Protein AF-A0A2V8YFY2-F1 (afdb_monomer)

Mean predicted aligned error: 6.44 Å

Nearest PDB structures (foldseek):
  7ryn-assembly1_A  TM=4.253E-01  e=2.560E+00  Homo sapiens
  1zhn-assembly1_A  TM=2.843E-01  e=5.830E+00  Mus musculus

pLDDT: mean 89.16, std 8.79, range [54.69, 98.25]

Secondary structure (DSSP, 8-state):
-GGGEEETTB---SSS------GGGEEESSEEPPPTT--BTTTB--EEPP-----EEEEES-TT--SSSEEEEEEEEESTT----EESTT-TTT--EEPPPSEEEEEEEEE-

Radius of gyration: 21.82 Å; Cα contacts (8 Å, |Δi|>4): 200; chains: 1; bounding box: 53×29×59 Å

Structure (mmCIF, N/CA/C/O backbone):
data_AF-A0A2V8YFY2-F1
#
_entry.id   AF-A0A2V8YFY2-F1
#
loop_
_atom_site.group_PDB
_atom_site.id
_atom_site.type_symbol
_atom_site.label_atom_id
_atom_site.label_alt_id
_atom_site.label_comp_id
_atom_site.label_asym_id
_atom_site.label_entity_id
_atom_site.label_seq_id
_atom_site.pdbx_PDB_ins_code
_atom_site.Cartn_x
_atom_site.Cartn_y
_atom_site.Cartn_z
_atom_site.occupancy
_atom_site.B_iso_or_equiv
_atom_site.auth_seq_id
_atom_site.auth_comp_id
_atom_site.auth_asym_id
_atom_site.auth_atom_id
_atom_site.pdbx_PDB_model_num
ATOM 1 N N . MET A 1 1 ? 13.924 -2.984 -1.019 1.00 61.53 1 MET A N 1
ATOM 2 C CA . MET A 1 1 ? 14.079 -2.713 -2.464 1.00 61.53 1 MET A CA 1
ATOM 3 C C . MET A 1 1 ? 13.064 -1.686 -2.933 1.00 61.53 1 MET A C 1
ATOM 5 O O . MET A 1 1 ? 11.865 -1.971 -2.977 1.00 61.53 1 MET A O 1
ATOM 9 N N . GLN A 1 2 ? 13.551 -0.470 -3.172 1.00 69.12 2 GLN A N 1
ATOM 10 C CA . GLN A 1 2 ? 12.753 0.738 -3.377 1.00 69.12 2 GLN A CA 1
ATOM 11 C C . GLN A 1 2 ? 11.967 0.638 -4.695 1.00 69.12 2 GLN A C 1
ATOM 13 O O . GLN A 1 2 ? 12.500 0.195 -5.706 1.00 69.12 2 GLN A O 1
ATOM 18 N N . ALA A 1 3 ? 10.661 0.916 -4.645 1.00 78.94 3 ALA A N 1
ATOM 19 C CA . ALA A 1 3 ? 9.717 0.843 -5.769 1.00 78.94 3 ALA A CA 1
ATOM 20 C C . ALA A 1 3 ? 9.588 -0.492 -6.541 1.00 78.94 3 ALA A C 1
ATOM 22 O O . ALA A 1 3 ? 8.760 -0.587 -7.438 1.00 78.94 3 ALA A O 1
ATOM 23 N N . GLY A 1 4 ? 10.309 -1.554 -6.166 1.00 87.44 4 GLY A N 1
ATOM 24 C CA . GLY A 1 4 ? 10.183 -2.867 -6.813 1.00 87.44 4 GLY A CA 1
ATOM 25 C C . GLY A 1 4 ? 10.655 -2.875 -8.269 1.00 87.44 4 GLY A C 1
ATOM 26 O O . GLY A 1 4 ? 10.021 -3.528 -9.097 1.00 87.44 4 GLY A O 1
ATOM 27 N N . LEU A 1 5 ? 11.710 -2.104 -8.553 1.00 90.31 5 LEU A N 1
ATOM 28 C CA . LEU A 1 5 ? 12.382 -2.032 -9.849 1.00 90.31 5 LEU A CA 1
ATOM 29 C C . LEU A 1 5 ? 13.027 -3.372 -10.216 1.00 90.31 5 LEU A C 1
ATOM 31 O O . LEU A 1 5 ? 13.512 -4.086 -9.335 1.00 90.31 5 LEU A O 1
ATOM 35 N N . PHE A 1 6 ? 13.049 -3.682 -11.507 1.00 92.31 6 PHE A N 1
ATOM 36 C CA . PHE A 1 6 ? 13.692 -4.873 -12.051 1.00 92.31 6 PHE A CA 1
ATOM 37 C C . PHE A 1 6 ? 14.220 -4.628 -13.469 1.00 92.31 6 PHE A C 1
ATOM 39 O O . PHE A 1 6 ? 13.791 -3.701 -14.158 1.00 92.31 6 PHE A O 1
ATOM 46 N N . CYS A 1 7 ? 15.141 -5.491 -13.897 1.00 92.75 7 CYS A N 1
ATOM 47 C CA . CYS A 1 7 ? 15.605 -5.602 -15.273 1.00 92.75 7 CYS A CA 1
ATOM 48 C C . CYS A 1 7 ? 15.371 -7.032 -15.776 1.00 92.75 7 CYS A C 1
ATOM 50 O O . CYS A 1 7 ? 16.070 -7.961 -15.367 1.00 92.75 7 CYS A O 1
ATOM 52 N N . GLY A 1 8 ? 14.358 -7.238 -16.617 1.00 91.31 8 GLY A N 1
ATOM 53 C CA . GLY A 1 8 ? 13.928 -8.570 -17.043 1.00 91.31 8 GLY A CA 1
ATOM 54 C C . GLY A 1 8 ? 13.472 -9.402 -15.843 1.00 91.31 8 GLY A C 1
ATOM 55 O O . GLY A 1 8 ? 12.452 -9.103 -15.231 1.00 91.31 8 GLY A O 1
ATOM 56 N N . SER A 1 9 ? 14.238 -10.429 -15.479 1.00 89.50 9 SER A N 1
ATOM 57 C CA . SER A 1 9 ? 14.005 -11.251 -14.282 1.00 89.50 9 SER A CA 1
ATOM 58 C C . SER A 1 9 ? 14.901 -10.883 -13.092 1.00 89.50 9 SER A C 1
ATOM 60 O O . SER A 1 9 ? 14.831 -11.533 -12.049 1.00 89.50 9 SER A O 1
ATOM 62 N N . VAL A 1 10 ? 15.766 -9.873 -13.234 1.00 91.00 10 VAL A N 1
ATOM 63 C CA . VAL A 1 10 ? 16.764 -9.499 -12.226 1.00 91.00 10 VAL A CA 1
ATOM 64 C C . VAL A 1 10 ? 16.245 -8.373 -11.344 1.00 91.00 10 VAL A C 1
ATOM 66 O O . VAL A 1 10 ? 15.881 -7.293 -11.809 1.00 91.00 10 VAL A O 1
ATOM 69 N N . PHE A 1 11 ? 16.275 -8.623 -10.044 1.00 91.31 11 PHE A N 1
ATOM 70 C CA . PHE A 1 11 ? 15.923 -7.684 -8.991 1.00 91.31 11 PHE A CA 1
ATOM 71 C C . PHE A 1 11 ? 17.210 -7.214 -8.295 1.00 91.31 11 PHE A C 1
ATOM 73 O O . PHE A 1 11 ? 18.041 -8.067 -7.974 1.00 91.31 11 PHE A O 1
ATOM 80 N N . PRO A 1 12 ? 17.407 -5.902 -8.053 1.00 90.56 12 PRO A N 1
ATOM 81 C CA . PRO A 1 12 ? 18.583 -5.446 -7.323 1.00 90.56 12 PRO A CA 1
ATOM 82 C C . PRO A 1 12 ? 18.644 -6.034 -5.903 1.00 90.56 12 PRO A C 1
ATOM 84 O O . PRO A 1 12 ? 17.667 -6.537 -5.350 1.00 90.56 12 PRO A O 1
ATOM 87 N N . THR A 1 13 ? 19.794 -5.948 -5.255 1.00 89.31 13 THR A N 1
ATOM 88 C CA . THR A 1 13 ? 19.901 -6.154 -3.806 1.00 89.31 13 THR A CA 1
ATOM 89 C C . THR A 1 13 ? 20.678 -5.001 -3.187 1.00 89.31 13 THR A C 1
ATOM 91 O O . THR A 1 13 ? 21.137 -4.106 -3.894 1.00 89.31 13 THR A O 1
ATOM 94 N N . LEU A 1 14 ? 20.817 -4.989 -1.858 1.00 87.62 14 LEU A N 1
ATOM 95 C CA . LEU A 1 14 ? 21.613 -3.963 -1.177 1.00 87.62 14 LEU A CA 1
ATOM 96 C C . LEU A 1 14 ? 23.087 -3.980 -1.611 1.00 87.62 14 LEU A C 1
ATOM 98 O O . LEU A 1 14 ? 23.743 -2.948 -1.547 1.00 87.62 14 LEU A O 1
ATOM 102 N N . THR A 1 15 ? 23.595 -5.130 -2.058 1.00 91.44 15 THR A N 1
ATOM 103 C CA . THR A 1 15 ? 24.991 -5.310 -2.480 1.00 91.44 15 THR A CA 1
ATOM 104 C C . THR A 1 15 ? 25.152 -5.431 -3.994 1.00 91.44 15 THR A C 1
ATOM 106 O O . THR A 1 15 ? 26.255 -5.254 -4.502 1.00 91.44 15 THR A O 1
ATOM 109 N N . THR A 1 16 ? 24.071 -5.702 -4.730 1.00 89.19 16 THR A N 1
ATOM 110 C CA . THR A 1 16 ? 24.078 -5.835 -6.194 1.00 89.19 16 THR A CA 1
ATOM 111 C C . THR A 1 16 ? 23.069 -4.874 -6.834 1.00 89.19 16 THR A C 1
ATOM 113 O O . THR A 1 16 ? 21.907 -5.233 -7.047 1.00 89.19 16 THR A O 1
ATOM 116 N N . PRO A 1 17 ? 23.468 -3.624 -7.128 1.00 87.94 17 PRO A N 1
ATOM 117 C CA . PRO A 1 17 ? 22.585 -2.665 -7.782 1.00 87.94 17 PRO A CA 1
ATOM 118 C C . PRO A 1 17 ? 22.352 -3.026 -9.257 1.00 87.94 17 PRO A C 1
ATOM 120 O O . PRO A 1 17 ? 23.161 -3.706 -9.889 1.00 87.94 17 PRO A O 1
ATOM 123 N N . LEU A 1 18 ? 21.260 -2.519 -9.832 1.00 87.19 18 LEU A N 1
ATOM 124 C CA . LEU A 1 18 ? 21.074 -2.517 -11.284 1.00 87.19 18 LEU A CA 1
ATOM 125 C C . LEU A 1 18 ? 21.920 -1.386 -11.878 1.00 87.19 18 LEU A C 1
ATOM 127 O O . LEU A 1 18 ? 21.565 -0.220 -11.728 1.00 87.19 18 LEU A O 1
ATOM 131 N N . ILE A 1 19 ? 23.041 -1.728 -12.518 1.00 87.50 19 ILE A N 1
ATOM 132 C CA . ILE A 1 19 ? 23.949 -0.742 -13.137 1.00 87.50 19 ILE A CA 1
ATOM 133 C C . ILE A 1 19 ? 23.699 -0.622 -14.643 1.00 87.50 19 ILE A C 1
ATOM 135 O O . ILE A 1 19 ? 23.776 0.465 -15.206 1.00 87.50 19 ILE A O 1
ATOM 139 N N . THR A 1 20 ? 23.352 -1.729 -15.298 1.00 87.94 20 THR A N 1
ATOM 140 C CA . THR A 1 20 ? 23.036 -1.770 -16.727 1.00 87.94 20 THR A CA 1
ATOM 141 C C . THR A 1 20 ? 21.719 -2.504 -16.939 1.00 87.94 20 THR A C 1
ATOM 143 O O . THR A 1 20 ? 21.461 -3.545 -16.335 1.00 87.94 20 THR A O 1
ATOM 146 N N . CYS A 1 21 ? 20.852 -1.940 -17.777 1.00 88.75 21 CYS A N 1
ATOM 147 C CA . CYS A 1 21 ? 19.609 -2.579 -18.183 1.00 88.75 21 CYS A CA 1
ATOM 148 C C . CYS A 1 21 ? 19.212 -2.106 -19.578 1.00 88.75 21 CYS A C 1
ATOM 150 O O . CYS A 1 21 ? 19.258 -0.908 -19.862 1.00 88.75 21 CYS A O 1
ATOM 152 N N . ALA A 1 22 ? 18.804 -3.033 -20.445 1.00 90.62 22 ALA A N 1
ATOM 153 C CA . ALA A 1 22 ? 18.192 -2.658 -21.710 1.00 90.62 22 ALA A CA 1
ATOM 154 C C . ALA A 1 22 ? 16.857 -1.936 -21.430 1.00 90.62 22 ALA A C 1
ATOM 156 O O . ALA A 1 22 ? 16.071 -2.435 -20.621 1.00 90.62 22 ALA A O 1
ATOM 157 N N . PRO A 1 23 ? 16.543 -0.811 -22.101 1.00 86.00 23 PRO A N 1
ATOM 158 C CA . PRO A 1 23 ? 15.321 -0.052 -21.821 1.00 86.00 23 PRO A CA 1
ATOM 159 C C . PRO A 1 23 ? 14.033 -0.879 -21.930 1.00 86.00 23 PRO A C 1
ATOM 161 O O . PRO A 1 23 ? 13.099 -0.668 -21.168 1.00 86.00 23 PRO A O 1
ATOM 164 N N . SER A 1 24 ? 13.994 -1.860 -22.836 1.00 87.50 24 SER A N 1
ATOM 165 C CA . SER A 1 24 ? 12.854 -2.769 -23.021 1.00 87.50 24 SER A CA 1
ATOM 166 C C . SER A 1 24 ? 12.652 -3.767 -21.876 1.00 87.50 24 SER A C 1
ATOM 168 O O . SER A 1 24 ? 11.592 -4.380 -21.781 1.00 87.50 24 SER A O 1
ATOM 170 N N . GLN A 1 25 ? 13.658 -3.953 -21.023 1.00 90.50 25 GLN A N 1
ATOM 171 C CA . GLN A 1 25 ? 13.639 -4.888 -19.899 1.00 90.50 25 GLN A CA 1
ATOM 172 C C . GLN A 1 25 ? 13.457 -4.179 -18.555 1.00 90.50 25 GLN A C 1
ATOM 174 O O . GLN A 1 25 ? 13.228 -4.844 -17.545 1.00 90.50 25 GLN A O 1
ATOM 179 N N . TYR A 1 26 ? 13.561 -2.851 -18.525 1.00 89.81 26 TYR A N 1
ATOM 180 C CA . TYR A 1 26 ? 13.417 -2.075 -17.304 1.00 89.81 26 TYR A CA 1
ATOM 181 C C . TYR A 1 26 ? 11.944 -1.947 -16.913 1.00 89.81 26 TYR A C 1
ATOM 183 O O . TYR A 1 26 ? 11.106 -1.530 -17.712 1.00 89.81 26 TYR A O 1
ATOM 191 N N . GLY A 1 27 ? 11.622 -2.291 -15.668 1.00 90.56 27 GLY A N 1
ATOM 192 C CA . GLY A 1 27 ? 10.247 -2.268 -15.189 1.00 90.56 27 GLY A CA 1
ATOM 193 C C . GLY A 1 27 ? 10.126 -2.123 -13.679 1.00 90.56 27 GLY A C 1
ATOM 194 O O . GLY A 1 27 ? 11.110 -2.062 -12.942 1.00 90.56 27 GLY A O 1
ATOM 195 N N . SER A 1 28 ? 8.881 -2.053 -13.209 1.00 91.25 28 SER A N 1
ATOM 196 C CA . SER A 1 28 ? 8.547 -1.997 -11.789 1.00 91.25 28 SER A CA 1
ATOM 197 C C . SER A 1 28 ? 7.317 -2.840 -11.478 1.00 91.25 28 SER A C 1
ATOM 199 O O . SER A 1 28 ? 6.349 -2.872 -12.230 1.00 91.25 28 SER A O 1
ATOM 201 N N . THR A 1 29 ? 7.341 -3.500 -10.324 1.00 91.62 29 THR A N 1
ATOM 202 C CA . THR A 1 29 ? 6.183 -4.230 -9.779 1.00 91.62 29 THR A CA 1
ATOM 203 C C . THR A 1 29 ? 5.180 -3.323 -9.061 1.00 91.62 29 THR A C 1
ATOM 205 O O . THR A 1 29 ? 4.066 -3.753 -8.768 1.00 91.62 29 THR A O 1
ATOM 208 N N . ARG A 1 30 ? 5.563 -2.080 -8.734 1.00 91.12 30 ARG A N 1
ATOM 209 C CA . ARG A 1 30 ? 4.746 -1.138 -7.941 1.00 91.12 30 ARG A CA 1
ATOM 210 C C . ARG A 1 30 ? 4.445 0.167 -8.670 1.00 91.12 30 ARG A C 1
ATOM 212 O O . ARG A 1 30 ? 3.644 0.957 -8.171 1.00 91.12 30 ARG A O 1
ATOM 219 N N . LEU A 1 31 ? 5.065 0.384 -9.825 1.00 90.50 31 LEU A N 1
ATOM 220 C CA . LEU A 1 31 ? 4.885 1.546 -10.681 1.00 90.50 31 LEU A CA 1
ATOM 221 C C . LEU A 1 31 ? 4.557 1.096 -12.099 1.00 90.50 31 LEU A C 1
ATOM 223 O O . LEU A 1 31 ? 5.105 0.117 -12.598 1.00 90.50 31 LEU A O 1
ATOM 227 N N . ARG A 1 32 ? 3.703 1.862 -12.763 1.00 90.00 32 ARG A N 1
ATOM 228 C CA . ARG A 1 32 ? 3.522 1.805 -14.204 1.00 90.00 32 ARG A CA 1
ATOM 229 C C . ARG A 1 32 ? 4.485 2.809 -14.827 1.00 90.00 32 ARG A C 1
ATOM 231 O O . ARG A 1 32 ? 4.264 4.015 -14.727 1.00 90.00 32 ARG A O 1
ATOM 238 N N . ILE A 1 33 ? 5.555 2.290 -15.416 1.00 88.94 33 ILE A N 1
ATOM 239 C CA . ILE A 1 33 ? 6.577 3.074 -16.113 1.00 88.94 33 ILE A CA 1
ATOM 240 C C . ILE A 1 33 ? 6.203 3.109 -17.605 1.00 88.94 33 ILE A C 1
ATOM 242 O O . ILE A 1 33 ? 5.921 2.045 -18.164 1.00 88.94 33 ILE A O 1
ATOM 246 N N . PRO A 1 34 ? 6.143 4.292 -18.244 1.00 90.25 34 PRO A N 1
ATOM 247 C CA . PRO A 1 34 ? 5.945 4.416 -19.684 1.00 90.25 34 PRO A CA 1
ATOM 248 C C . PRO A 1 34 ? 7.004 3.663 -20.491 1.00 90.25 34 PRO A C 1
ATOM 250 O O . PRO A 1 34 ? 8.115 3.422 -20.018 1.00 90.25 34 PRO A O 1
ATOM 253 N N . ALA A 1 35 ? 6.671 3.312 -21.732 1.00 88.44 35 ALA A N 1
ATOM 254 C CA . ALA A 1 35 ? 7.639 2.691 -22.625 1.00 88.44 35 ALA A CA 1
ATOM 255 C C . ALA A 1 35 ? 8.818 3.650 -22.903 1.00 88.44 35 ALA A C 1
ATOM 257 O O . ALA A 1 35 ? 8.625 4.875 -22.901 1.00 88.44 35 ALA A O 1
ATOM 258 N N . PRO A 1 36 ? 10.026 3.128 -23.176 1.00 87.69 36 PRO A N 1
ATOM 259 C CA . PRO A 1 36 ? 11.186 3.957 -23.488 1.00 87.69 36 PRO A CA 1
ATOM 260 C C . PRO A 1 36 ? 10.893 4.983 -24.591 1.00 87.69 36 PRO A C 1
ATOM 262 O O . PRO A 1 36 ? 10.355 4.631 -25.638 1.00 87.69 36 PRO A O 1
ATOM 265 N N . GLY A 1 37 ? 11.231 6.252 -24.345 1.00 87.62 37 GLY A N 1
ATOM 266 C CA . GLY A 1 37 ? 11.015 7.353 -25.293 1.00 87.62 37 GLY A CA 1
ATOM 267 C C . GLY A 1 37 ? 9.573 7.868 -25.397 1.00 87.62 37 GLY A C 1
ATOM 268 O O . GLY A 1 37 ? 9.316 8.751 -26.206 1.00 87.62 37 GLY A O 1
ATOM 269 N N . THR A 1 38 ? 8.639 7.341 -24.597 1.00 90.69 38 THR A N 1
ATOM 270 C CA . THR A 1 38 ? 7.224 7.777 -24.593 1.00 90.69 38 THR A CA 1
ATOM 271 C C . THR A 1 38 ? 6.823 8.552 -23.342 1.00 90.69 38 THR A C 1
ATOM 273 O O . THR A 1 38 ? 5.671 8.961 -23.219 1.00 90.69 38 THR A O 1
ATOM 276 N N . GLU A 1 39 ? 7.747 8.700 -22.398 1.00 87.44 39 GLU A N 1
ATOM 277 C CA . GLU A 1 39 ? 7.532 9.413 -21.144 1.00 87.44 39 GLU A CA 1
ATOM 278 C C . GLU A 1 39 ? 7.236 10.897 -21.425 1.00 87.44 39 GLU A C 1
ATOM 280 O O . GLU A 1 39 ? 7.857 11.515 -22.292 1.00 87.44 39 GLU A O 1
ATOM 285 N N . ASN A 1 40 ? 6.219 11.429 -20.747 1.00 88.31 40 ASN A N 1
ATOM 286 C CA . ASN A 1 40 ? 5.858 12.838 -20.789 1.00 88.31 40 ASN A CA 1
ATOM 287 C C . ASN A 1 40 ? 5.115 13.201 -19.500 1.00 88.31 40 ASN A C 1
ATOM 289 O O . ASN A 1 40 ? 4.054 12.627 -19.242 1.00 88.31 40 ASN A O 1
ATOM 293 N N . ASP A 1 41 ? 5.622 14.186 -18.759 1.00 83.81 41 ASP A N 1
ATOM 294 C CA . ASP A 1 41 ? 5.084 14.589 -17.453 1.00 83.81 41 ASP A CA 1
ATOM 295 C C . ASP A 1 41 ? 3.610 15.043 -17.476 1.00 83.81 41 ASP A C 1
ATOM 297 O O . ASP A 1 41 ? 2.896 14.881 -16.480 1.00 83.81 41 ASP A O 1
ATOM 301 N N . ASP A 1 42 ? 3.122 15.525 -18.622 1.00 83.50 42 ASP A N 1
ATOM 302 C CA . ASP A 1 42 ? 1.749 16.013 -18.788 1.00 83.50 42 ASP A CA 1
ATOM 303 C C . ASP A 1 42 ? 0.800 14.940 -19.358 1.00 83.50 42 ASP A C 1
ATOM 305 O O . ASP A 1 42 ? -0.326 14.772 -18.887 1.00 83.50 42 ASP A O 1
ATOM 309 N N . HIS A 1 43 ? 1.245 14.181 -20.365 1.00 89.44 43 HIS A N 1
ATOM 310 C CA . HIS A 1 43 ? 0.380 13.335 -21.201 1.00 89.44 43 HIS A CA 1
ATOM 311 C C . HIS A 1 43 ? 0.585 11.833 -20.995 1.00 89.44 43 HIS A C 1
ATOM 313 O O . HIS A 1 43 ? -0.326 11.047 -21.263 1.00 89.44 43 HIS A O 1
ATOM 319 N N . ASN A 1 44 ? 1.761 11.405 -20.533 1.00 89.19 44 ASN A N 1
ATOM 320 C CA . ASN A 1 44 ? 2.058 9.991 -20.314 1.00 89.19 44 ASN A CA 1
ATOM 321 C C . ASN A 1 44 ? 3.078 9.789 -19.186 1.00 89.19 44 ASN A C 1
ATOM 323 O O . ASN A 1 44 ? 4.184 9.296 -19.434 1.00 89.19 44 ASN A O 1
ATOM 327 N N . PRO A 1 45 ? 2.736 10.153 -17.941 1.00 88.06 45 PRO A N 1
ATOM 328 C CA . PRO A 1 45 ? 3.741 10.186 -16.901 1.00 88.06 45 PRO A CA 1
ATOM 329 C C . PRO A 1 45 ? 3.721 8.867 -16.135 1.00 88.06 45 PRO A C 1
ATOM 331 O O . PRO A 1 45 ? 2.714 8.144 -16.128 1.00 88.06 45 PRO A O 1
ATOM 334 N N . PRO A 1 46 ? 4.802 8.540 -15.423 1.00 87.25 46 PRO A N 1
ATOM 335 C CA . PRO A 1 46 ? 4.818 7.370 -14.568 1.00 87.25 46 PRO A CA 1
ATOM 336 C C . PRO A 1 46 ? 3.779 7.482 -13.436 1.00 87.25 46 PRO A C 1
ATOM 338 O O . PRO A 1 46 ? 3.436 8.562 -12.942 1.00 87.25 46 PRO A O 1
ATOM 341 N N . ARG A 1 47 ? 3.202 6.338 -13.051 1.00 88.25 47 ARG A N 1
ATOM 342 C CA . ARG A 1 47 ? 2.094 6.249 -12.079 1.00 88.25 47 ARG A CA 1
ATOM 343 C C . ARG A 1 47 ? 2.312 5.112 -11.091 1.00 88.25 47 ARG A C 1
ATOM 345 O O . ARG A 1 47 ? 3.019 4.151 -11.375 1.00 88.25 47 ARG A O 1
ATOM 352 N N . VAL A 1 48 ? 1.637 5.172 -9.945 1.00 90.19 48 VAL A N 1
ATOM 353 C CA . VAL A 1 48 ? 1.509 4.016 -9.043 1.00 90.19 48 VAL A CA 1
ATOM 354 C C . VAL A 1 48 ? 0.765 2.885 -9.757 1.00 90.19 48 VAL A C 1
ATOM 356 O O . VAL A 1 48 ? -0.251 3.130 -10.407 1.00 90.19 48 VAL A O 1
ATOM 359 N N . ALA A 1 49 ? 1.222 1.643 -9.595 1.00 90.69 49 ALA A N 1
ATOM 360 C CA . ALA A 1 49 ? 0.47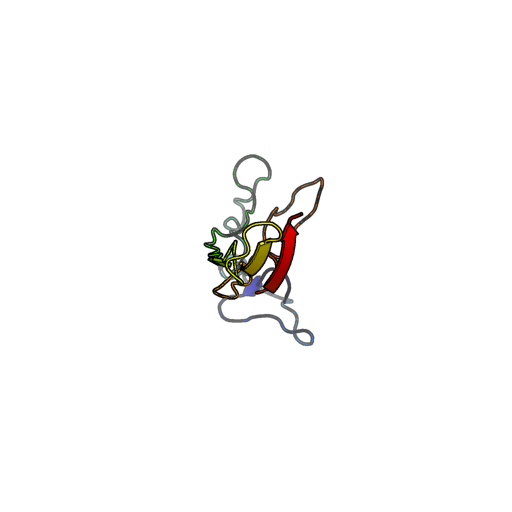3 0.483 -10.064 1.00 90.69 49 ALA A CA 1
ATOM 361 C C . ALA A 1 49 ? -0.856 0.332 -9.284 1.00 90.69 49 ALA A C 1
ATOM 363 O O . ALA A 1 49 ? -0.854 0.432 -8.050 1.00 90.69 49 ALA A O 1
ATOM 364 N N . PRO A 1 50 ? -1.989 0.069 -9.963 1.00 91.69 50 PRO A N 1
ATOM 365 C CA . PRO A 1 50 ? -3.254 -0.223 -9.297 1.00 91.69 50 PRO A CA 1
ATOM 366 C C . PRO A 1 50 ? -3.116 -1.343 -8.260 1.00 91.69 50 PRO A C 1
ATOM 368 O O . PRO A 1 50 ? -2.334 -2.282 -8.424 1.00 91.69 50 PRO A O 1
ATOM 371 N N . ARG A 1 51 ? -3.869 -1.233 -7.165 1.00 92.31 51 ARG A N 1
ATOM 372 C CA . ARG A 1 51 ? -3.794 -2.151 -6.025 1.00 92.31 51 ARG A CA 1
ATOM 373 C C . ARG A 1 51 ? -5.143 -2.255 -5.329 1.00 92.31 51 ARG A C 1
ATOM 375 O O . ARG A 1 51 ? -5.906 -1.295 -5.325 1.00 92.31 51 ARG A O 1
ATOM 382 N N . HIS A 1 52 ? -5.365 -3.386 -4.673 1.00 94.50 52 HIS A N 1
ATOM 383 C CA . HIS A 1 52 ? -6.501 -3.607 -3.786 1.00 94.50 52 HIS A CA 1
ATOM 384 C C . HIS A 1 52 ? -5.984 -3.766 -2.360 1.00 94.50 52 HIS A C 1
ATOM 386 O O . HIS A 1 52 ? -5.013 -4.492 -2.128 1.00 94.50 52 HIS A O 1
ATOM 392 N N . LEU A 1 53 ? -6.610 -3.048 -1.436 1.00 96.00 53 LEU A N 1
ATOM 393 C CA . LEU A 1 53 ? -6.382 -3.150 -0.002 1.00 96.00 53 LEU A CA 1
ATOM 394 C C . LEU A 1 53 ? -7.716 -3.529 0.628 1.00 96.00 53 LEU A C 1
ATOM 396 O O . LEU A 1 53 ? -8.755 -3.017 0.219 1.00 96.00 53 LEU A O 1
ATOM 400 N N . PHE A 1 54 ? 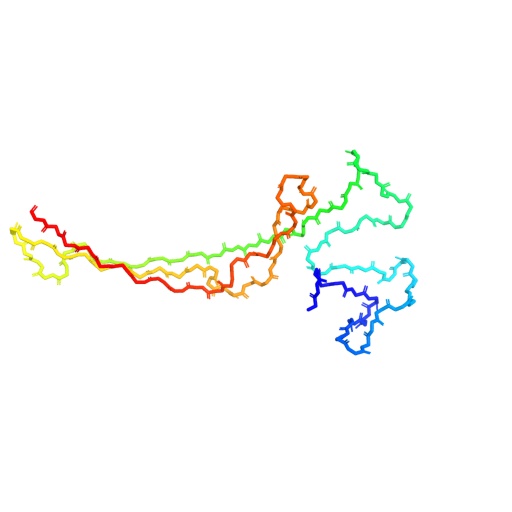-7.664 -4.450 1.578 1.00 97.38 54 PHE A N 1
ATOM 401 C CA . PHE A 1 54 ? -8.832 -4.936 2.292 1.00 97.38 54 PHE A CA 1
ATOM 402 C C . PHE A 1 54 ? -8.593 -4.710 3.772 1.00 97.38 54 PHE A C 1
ATOM 404 O O . PHE A 1 54 ? -7.571 -5.157 4.296 1.00 97.38 54 PHE A O 1
ATOM 411 N N . ASP A 1 55 ? -9.541 -4.047 4.415 1.00 97.62 55 ASP A N 1
ATOM 412 C CA . ASP A 1 55 ? -9.529 -3.770 5.843 1.00 97.62 55 ASP A CA 1
ATOM 413 C C . ASP A 1 55 ? -10.761 -4.437 6.457 1.00 97.62 55 ASP A C 1
ATOM 415 O O . ASP A 1 55 ? -11.800 -4.562 5.806 1.00 97.62 55 ASP A O 1
ATOM 419 N N . THR A 1 56 ? -10.639 -4.904 7.694 1.00 97.69 56 THR A N 1
ATOM 420 C CA . THR A 1 56 ? -11.743 -5.540 8.415 1.00 97.69 56 THR A CA 1
ATOM 421 C C . THR A 1 56 ? -11.756 -5.070 9.855 1.00 97.69 56 THR A C 1
ATOM 423 O O . THR A 1 56 ? -10.704 -4.877 10.464 1.00 97.69 56 THR A O 1
ATOM 426 N N . SER A 1 57 ? -12.946 -4.920 10.419 1.00 97.25 57 SER A N 1
ATOM 427 C CA . SER A 1 57 ? -13.130 -4.616 11.831 1.00 97.25 57 SER A CA 1
ATOM 428 C C . SER A 1 57 ? -14.250 -5.468 12.410 1.00 97.25 57 SER A C 1
ATOM 430 O O . SER A 1 57 ? -15.217 -5.805 11.730 1.00 97.25 57 SER A O 1
ATOM 432 N N . VAL A 1 58 ? -14.082 -5.851 13.669 1.00 97.44 58 VAL A N 1
ATOM 433 C CA . VAL A 1 58 ? -15.076 -6.570 14.462 1.00 97.44 58 VAL A CA 1
ATOM 434 C C . VAL A 1 58 ? -15.096 -5.957 15.852 1.00 97.44 58 VAL A C 1
ATOM 436 O O . VAL A 1 58 ? -14.046 -5.611 16.391 1.00 97.44 58 VAL A O 1
ATOM 439 N N . GLY A 1 59 ? -16.277 -5.786 16.427 1.00 96.06 59 GLY A N 1
ATOM 440 C CA . GLY A 1 59 ? -16.409 -5.221 17.758 1.00 96.06 59 GLY A CA 1
ATOM 441 C C . GLY A 1 59 ? -17.784 -5.455 18.352 1.00 96.06 59 GLY A C 1
ATOM 442 O O . GLY A 1 59 ? -18.706 -5.867 17.649 1.00 96.06 59 GLY A O 1
ATOM 443 N N . ASP A 1 60 ? -17.866 -5.196 19.648 1.00 95.00 60 ASP A N 1
ATOM 444 C CA . ASP A 1 60 ? -19.079 -5.228 20.452 1.00 95.00 60 ASP A CA 1
ATOM 445 C C . ASP A 1 60 ? -19.140 -3.929 21.260 1.00 95.00 60 ASP A C 1
ATOM 447 O O . ASP A 1 60 ? -18.135 -3.517 21.846 1.00 95.00 60 ASP A O 1
ATOM 451 N N . ASP A 1 61 ? -20.296 -3.273 21.253 1.00 91.75 61 ASP A N 1
ATOM 452 C CA . ASP A 1 61 ? -20.512 -1.977 21.893 1.00 91.75 61 ASP A CA 1
ATOM 453 C C . ASP A 1 61 ? -21.016 -2.105 23.344 1.00 91.75 61 ASP A C 1
ATOM 455 O O . ASP A 1 61 ? -21.037 -1.109 24.073 1.00 91.75 61 ASP A O 1
ATOM 459 N N . ASP A 1 62 ? -21.405 -3.312 23.776 1.00 90.62 62 ASP A N 1
ATOM 460 C CA . ASP A 1 62 ? -21.910 -3.581 25.125 1.00 90.62 62 AS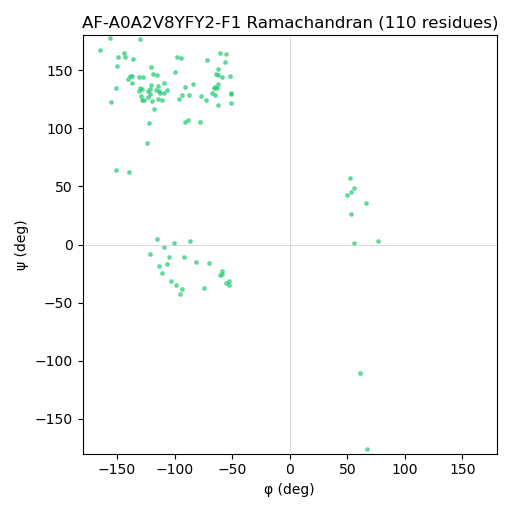P A CA 1
ATOM 461 C C . ASP A 1 62 ? -21.385 -4.911 25.685 1.00 90.62 62 ASP A C 1
ATOM 463 O O . ASP A 1 62 ? -22.129 -5.834 26.019 1.00 90.62 62 ASP A O 1
ATOM 467 N N . LEU A 1 63 ? -20.063 -4.984 25.838 1.00 88.69 63 LEU A N 1
ATOM 468 C CA . LEU A 1 63 ? -19.337 -6.197 26.222 1.00 88.69 63 LEU A CA 1
ATOM 469 C C . LEU A 1 63 ? -19.873 -6.858 27.505 1.00 88.69 63 LEU A C 1
ATOM 471 O O . LEU A 1 63 ? -19.785 -8.073 27.674 1.00 88.69 63 LEU A O 1
ATOM 475 N N . PHE A 1 64 ? -20.405 -6.050 28.426 1.00 90.94 64 PHE A N 1
ATOM 476 C CA . PHE A 1 64 ? -20.879 -6.495 29.737 1.00 90.94 64 PHE A CA 1
ATOM 477 C C . PHE A 1 64 ? -22.390 -6.328 29.942 1.00 90.94 64 PHE A C 1
ATOM 479 O O . PHE A 1 64 ? -22.864 -6.630 31.035 1.00 90.94 64 PHE A O 1
ATOM 486 N N . HIS A 1 65 ? -23.139 -5.894 28.921 1.00 87.69 65 HIS A N 1
ATOM 487 C CA . HIS A 1 65 ? -24.597 -5.713 28.969 1.00 87.69 65 HIS A CA 1
ATOM 488 C C . HIS A 1 65 ? -25.055 -4.836 30.149 1.00 87.69 65 HIS A C 1
ATOM 490 O O . HIS A 1 65 ? -25.966 -5.190 30.899 1.00 87.69 65 HIS A O 1
ATOM 496 N N . GLY A 1 66 ? -24.368 -3.712 30.364 1.00 82.44 66 GLY A N 1
ATOM 497 C CA . GLY A 1 66 ? -24.627 -2.819 31.493 1.00 82.44 66 GLY A CA 1
ATOM 498 C C . GLY A 1 66 ? -25.648 -1.730 31.156 1.00 82.44 66 GLY A C 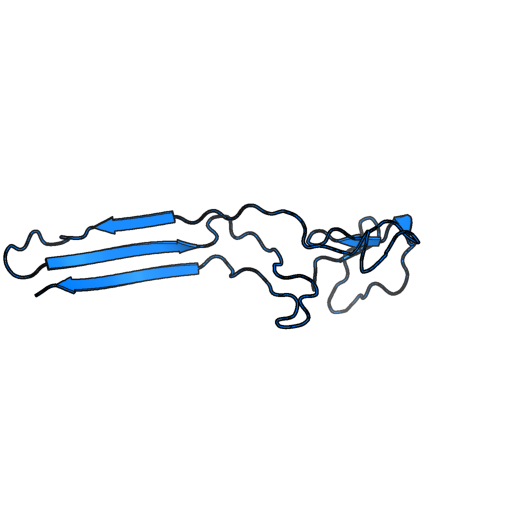1
ATOM 499 O O . GLY A 1 66 ? -25.536 -1.063 30.132 1.00 82.44 66 GLY A O 1
ATOM 500 N N . ASP A 1 67 ? -26.612 -1.474 32.044 1.00 78.75 67 ASP A N 1
ATOM 501 C CA . ASP A 1 67 ? -27.630 -0.436 31.794 1.00 78.75 67 ASP A CA 1
ATOM 502 C C . ASP A 1 67 ? -27.092 0.998 31.947 1.00 78.75 67 ASP A C 1
ATOM 504 O O . ASP A 1 67 ? -27.477 1.891 31.196 1.00 78.75 67 ASP A O 1
ATOM 508 N N . ARG A 1 68 ? -26.205 1.235 32.928 1.00 86.75 68 ARG A N 1
ATOM 509 C CA . ARG A 1 68 ? -25.693 2.579 33.274 1.00 86.75 68 ARG A CA 1
ATOM 510 C C . ARG A 1 68 ? -24.278 2.856 32.774 1.00 86.75 68 ARG A C 1
ATOM 512 O O . ARG A 1 68 ? -23.951 3.998 32.495 1.00 86.75 68 ARG A O 1
ATOM 519 N N . TYR A 1 69 ? -23.451 1.820 32.694 1.00 90.62 69 TYR A N 1
ATOM 520 C CA . TYR A 1 69 ? -22.079 1.907 32.208 1.00 90.62 69 TYR A CA 1
ATOM 521 C C . TYR A 1 69 ? -21.889 0.852 31.135 1.00 90.62 69 TYR A C 1
ATOM 523 O O . TYR A 1 69 ? -22.106 -0.331 31.406 1.00 90.62 69 TYR A O 1
ATOM 531 N N . LYS A 1 70 ? -21.465 1.274 29.945 1.00 92.31 70 LYS A N 1
ATOM 532 C CA . LYS A 1 70 ? -21.240 0.369 28.815 1.00 92.31 70 LYS A CA 1
ATOM 533 C C . LYS A 1 70 ? -19.777 0.349 28.430 1.00 92.31 70 LYS A C 1
ATOM 535 O O . LYS A 1 70 ? -19.077 1.356 28.525 1.00 92.31 70 LYS A O 1
ATOM 540 N N . TRP A 1 71 ? -19.326 -0.813 27.986 1.00 95.19 71 TRP A N 1
ATOM 541 C CA . TRP A 1 71 ? -17.971 -1.011 27.501 1.00 95.19 71 TRP A CA 1
ATOM 542 C C . TRP A 1 71 ? -18.024 -1.496 26.066 1.00 95.19 71 TRP A C 1
ATOM 544 O O . TRP A 1 71 ? -18.697 -2.477 25.772 1.00 95.19 71 TRP A O 1
ATOM 554 N N . SER A 1 72 ? -17.261 -0.832 25.208 1.00 95.44 72 SER A N 1
ATOM 555 C CA . SER A 1 72 ? -17.082 -1.224 23.814 1.00 95.44 72 SER A CA 1
ATOM 556 C C . SER A 1 72 ? -15.673 -1.761 23.599 1.00 95.44 72 SER A C 1
ATOM 558 O O . SER A 1 72 ? -14.706 -1.208 24.129 1.00 95.44 72 SER A O 1
ATOM 560 N N . LEU A 1 73 ? -15.554 -2.836 22.826 1.00 96.69 73 LEU A N 1
ATOM 561 C CA . LEU A 1 73 ? -14.287 -3.390 22.369 1.00 96.69 73 LEU A CA 1
ATOM 562 C C . LEU A 1 73 ? -14.344 -3.526 20.854 1.00 96.69 73 LEU A C 1
ATOM 564 O O . LEU A 1 73 ? -15.207 -4.220 20.322 1.00 96.69 73 LEU A O 1
ATOM 568 N N . ARG A 1 74 ? -13.380 -2.927 20.159 1.00 97.75 74 ARG A N 1
ATOM 569 C CA . ARG A 1 74 ? -13.245 -3.051 18.709 1.00 97.75 74 ARG A CA 1
ATOM 570 C C . ARG A 1 74 ? -11.839 -3.474 18.332 1.00 97.75 74 ARG A C 1
ATOM 572 O O . ARG A 1 74 ? -10.854 -2.901 18.789 1.00 97.75 74 ARG A O 1
ATOM 579 N N . PHE A 1 75 ? -11.757 -4.451 17.444 1.00 97.81 75 PHE A N 1
ATOM 580 C CA . PHE A 1 75 ? -10.528 -4.897 16.820 1.00 97.81 75 PHE A CA 1
ATOM 581 C C . PHE A 1 75 ? -10.569 -4.609 15.323 1.00 97.81 75 PHE A C 1
ATOM 583 O O . PHE A 1 75 ? -11.475 -5.046 14.614 1.00 97.81 75 PHE A O 1
ATOM 590 N N . THR A 1 76 ? -9.562 -3.892 14.837 1.00 98.25 76 THR A N 1
ATOM 591 C CA . THR A 1 76 ? -9.429 -3.496 13.436 1.00 98.25 76 THR A CA 1
ATOM 592 C C . THR A 1 76 ? -8.124 -4.038 12.875 1.00 98.25 76 THR A C 1
ATOM 594 O O . THR A 1 76 ? -7.061 -3.902 13.482 1.00 98.25 76 THR A O 1
ATOM 597 N N . VAL A 1 77 ? -8.199 -4.621 11.682 1.00 98.06 77 VAL A N 1
ATOM 598 C CA . VAL A 1 77 ? -7.048 -5.047 10.889 1.00 98.06 77 VAL A CA 1
ATOM 599 C C . VAL A 1 77 ? -7.054 -4.271 9.586 1.00 98.06 77 VAL A C 1
ATOM 601 O O . VAL A 1 77 ? -7.958 -4.434 8.766 1.00 98.06 77 VAL A O 1
ATOM 604 N N . ILE A 1 78 ? -6.020 -3.462 9.380 1.00 97.75 78 ILE A N 1
ATOM 605 C CA . ILE A 1 78 ? -5.798 -2.768 8.112 1.00 97.75 78 ILE A CA 1
ATOM 606 C C . ILE A 1 78 ? -4.749 -3.501 7.280 1.00 97.75 78 ILE A C 1
ATOM 608 O O . ILE A 1 78 ? -3.818 -4.108 7.821 1.00 97.75 78 ILE A O 1
ATOM 612 N N . ASN A 1 79 ? -4.892 -3.438 5.957 1.00 96.7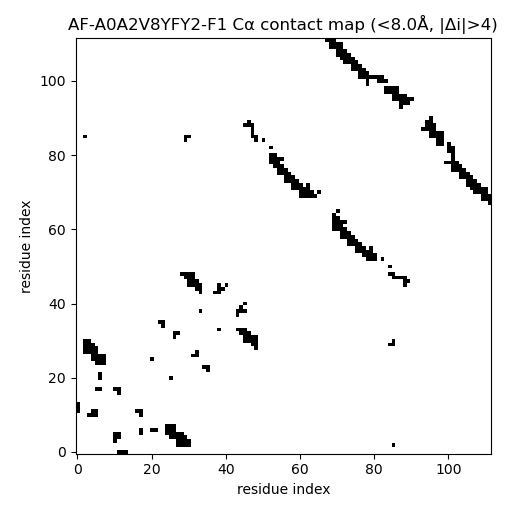5 79 ASN A N 1
ATOM 613 C CA . ASN A 1 79 ? -4.088 -4.178 4.992 1.00 96.75 79 ASN A CA 1
ATOM 614 C C . ASN A 1 79 ? -4.0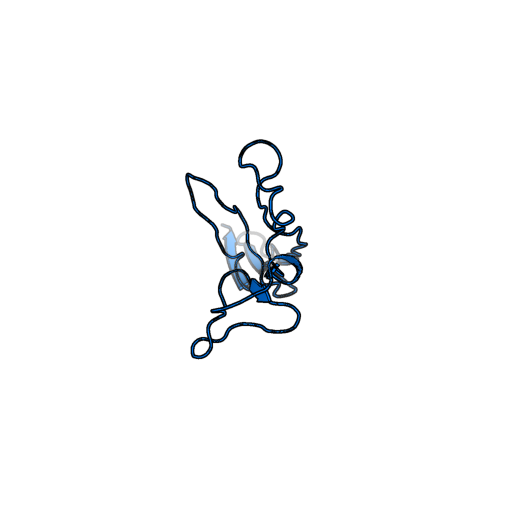64 -5.685 5.317 1.00 96.75 79 ASN A C 1
ATOM 616 O O . ASN A 1 79 ? -3.010 -6.304 5.504 1.00 96.75 79 ASN A O 1
ATOM 620 N N . LEU A 1 80 ? -5.255 -6.290 5.373 1.00 95.19 80 LEU A N 1
ATOM 621 C CA . LEU A 1 80 ? -5.486 -7.688 5.740 1.00 95.19 80 LEU A CA 1
ATOM 622 C C . LEU A 1 80 ? -4.630 -8.660 4.919 1.00 95.19 80 LEU A C 1
ATOM 624 O O . LEU A 1 80 ? -4.131 -9.643 5.451 1.00 95.19 80 LEU A O 1
ATOM 628 N N . THR A 1 81 ? -4.361 -8.378 3.644 1.00 96.38 81 THR A N 1
ATOM 629 C CA . THR A 1 81 ? -3.525 -9.234 2.780 1.00 96.38 81 THR A CA 1
ATOM 630 C C . THR A 1 81 ? -2.022 -8.937 2.873 1.00 96.38 81 THR A C 1
ATOM 632 O O . THR A 1 81 ? -1.242 -9.540 2.145 1.00 96.38 81 THR A O 1
ATOM 635 N N . ASN A 1 82 ? -1.599 -8.011 3.742 1.00 95.38 82 ASN A N 1
ATOM 636 C CA . ASN A 1 82 ? -0.215 -7.536 3.886 1.00 95.38 82 ASN A CA 1
ATOM 637 C C . ASN A 1 82 ? 0.438 -7.130 2.549 1.00 95.38 82 ASN A C 1
ATOM 639 O O . ASN A 1 82 ? 1.584 -7.471 2.248 1.00 95.38 82 ASN A O 1
ATOM 643 N N . LYS A 1 83 ? -0.315 -6.431 1.696 1.00 93.50 83 LYS A N 1
ATOM 644 C CA . LYS A 1 83 ? 0.140 -6.027 0.366 1.00 93.50 83 LYS A CA 1
ATOM 645 C C . LYS A 1 83 ? 1.166 -4.901 0.489 1.00 93.50 83 LYS A C 1
ATOM 647 O O . LYS A 1 83 ? 0.867 -3.838 1.028 1.00 93.50 83 LYS A O 1
ATOM 652 N N . THR A 1 84 ? 2.357 -5.098 -0.076 1.00 93.00 84 THR A N 1
ATOM 653 C CA . THR A 1 84 ? 3.367 -4.036 -0.196 1.00 93.00 84 THR A CA 1
ATOM 654 C C . THR A 1 84 ? 3.167 -3.251 -1.486 1.00 93.00 84 THR A C 1
ATOM 656 O O . THR A 1 84 ? 3.496 -3.733 -2.574 1.00 93.00 84 THR A O 1
ATOM 659 N N . ALA A 1 85 ? 2.675 -2.024 -1.372 1.00 92.50 85 ALA A N 1
ATOM 660 C CA . ALA A 1 85 ? 2.405 -1.166 -2.515 1.00 92.50 85 ALA A CA 1
ATOM 661 C C . ALA A 1 85 ? 2.713 0.302 -2.207 1.00 92.50 85 ALA A C 1
ATOM 663 O O . ALA A 1 85 ? 2.892 0.683 -1.051 1.00 92.50 85 ALA A O 1
ATOM 664 N N . LEU A 1 86 ? 2.793 1.107 -3.263 1.00 90.75 86 LEU A N 1
ATOM 665 C CA . LEU A 1 86 ? 3.023 2.543 -3.163 1.00 90.75 86 LEU A CA 1
ATOM 666 C C . LEU A 1 86 ? 1.707 3.309 -3.257 1.00 90.75 86 LEU A C 1
ATOM 668 O O . LEU A 1 86 ? 0.713 2.780 -3.750 1.00 90.75 86 LEU A O 1
ATOM 672 N N . TYR A 1 87 ? 1.713 4.556 -2.805 1.00 88.12 87 TYR A N 1
ATOM 673 C CA . TYR A 1 87 ? 0.688 5.549 -3.083 1.00 88.12 87 TYR A CA 1
ATOM 674 C C . TYR A 1 87 ? 1.332 6.931 -3.257 1.00 88.12 87 TYR A C 1
ATOM 676 O O . TYR A 1 87 ? 2.482 7.143 -2.875 1.00 88.12 87 TYR A O 1
ATOM 684 N N . ASN A 1 88 ? 0.591 7.848 -3.879 1.00 75.81 88 ASN A N 1
ATOM 685 C CA . ASN A 1 88 ? 1.023 9.224 -4.133 1.00 75.81 88 ASN A CA 1
ATOM 686 C C . ASN A 1 88 ? 2.350 9.359 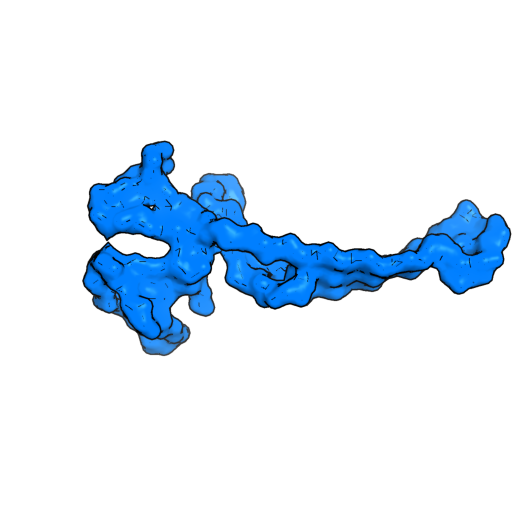-4.910 1.00 75.81 88 ASN A C 1
ATOM 688 O O . ASN A 1 88 ? 3.263 10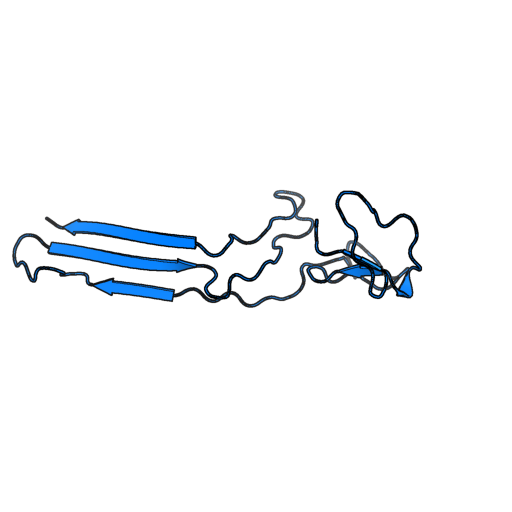.071 -4.505 1.00 75.81 88 ASN A O 1
ATOM 692 N N . PHE A 1 89 ? 2.491 8.637 -6.025 1.00 69.88 89 PHE A N 1
ATOM 693 C CA . PHE A 1 89 ? 3.721 8.692 -6.819 1.00 69.88 89 PHE A CA 1
ATOM 694 C C . PHE A 1 89 ? 3.948 10.080 -7.419 1.00 69.88 89 PHE A C 1
ATOM 696 O O . PHE A 1 89 ? 3.046 10.616 -8.057 1.00 69.88 89 PHE A O 1
ATOM 703 N N . LEU A 1 90 ? 5.154 10.622 -7.213 1.00 63.41 90 LEU A N 1
ATOM 704 C CA . LEU A 1 90 ? 5.590 11.943 -7.693 1.00 63.41 90 LEU A CA 1
ATOM 705 C C . LEU A 1 90 ? 4.665 13.113 -7.308 1.00 63.41 90 LEU A C 1
ATOM 707 O O . LEU A 1 90 ? 4.659 14.142 -7.975 1.00 63.41 90 LEU A O 1
ATOM 711 N N . SER A 1 91 ? 3.915 13.006 -6.207 1.00 62.56 91 SER A N 1
ATOM 712 C CA . SER A 1 91 ? 3.257 14.190 -5.651 1.00 62.56 91 SER A CA 1
ATOM 713 C C . SER A 1 91 ? 4.313 15.205 -5.229 1.00 62.56 91 SER A C 1
ATOM 715 O O . SER A 1 91 ? 5.139 14.913 -4.363 1.00 62.56 91 SER A O 1
ATOM 717 N N . THR A 1 92 ? 4.272 16.396 -5.825 1.00 56.69 92 THR A N 1
ATOM 718 C CA . THR A 1 92 ? 5.168 17.520 -5.510 1.00 56.69 92 THR A CA 1
ATOM 719 C C . THR A 1 92 ? 5.081 17.949 -4.046 1.00 56.69 92 THR A C 1
ATOM 721 O O . THR A 1 92 ? 6.035 18.510 -3.517 1.00 56.69 92 THR A O 1
ATOM 724 N N . PHE A 1 93 ? 3.964 17.651 -3.377 1.00 54.69 93 PHE A N 1
ATOM 725 C CA . PHE A 1 93 ? 3.716 18.055 -1.996 1.00 54.69 93 PHE A CA 1
ATOM 726 C C . PHE A 1 93 ? 4.113 16.998 -0.965 1.00 54.69 93 PHE A C 1
ATOM 728 O O . PHE A 1 93 ? 4.619 17.353 0.095 1.00 54.69 93 PHE A O 1
ATOM 735 N N . SER A 1 94 ? 3.890 15.708 -1.238 1.00 62.31 94 SER A N 1
ATOM 736 C CA . SER A 1 94 ? 4.156 14.653 -0.246 1.00 62.31 94 SER A CA 1
ATOM 737 C C . SER A 1 94 ? 5.283 13.703 -0.623 1.00 62.31 94 SER A C 1
ATOM 739 O O . SER A 1 94 ? 5.760 12.977 0.240 1.00 62.31 94 SER A O 1
ATOM 741 N N . GLY A 1 95 ? 5.679 13.630 -1.892 1.00 75.06 95 GLY A N 1
ATOM 742 C CA . GLY A 1 95 ? 6.514 12.543 -2.391 1.00 75.06 95 GLY A CA 1
ATOM 743 C C . GLY A 1 95 ? 5.793 11.188 -2.396 1.00 75.06 95 GLY A C 1
ATOM 744 O O . GLY A 1 95 ? 4.602 11.087 -2.092 1.00 75.06 95 GLY A O 1
ATOM 745 N N . THR A 1 96 ? 6.540 10.144 -2.764 1.00 84.88 96 THR A N 1
ATOM 746 C CA . THR A 1 96 ? 6.043 8.766 -2.915 1.00 84.88 96 THR A CA 1
ATOM 747 C C . THR A 1 96 ? 6.103 8.013 -1.589 1.00 84.88 96 THR A C 1
ATOM 749 O O . THR A 1 96 ? 7.176 7.911 -0.996 1.00 84.88 96 THR A O 1
ATOM 752 N N . HIS A 1 97 ? 4.991 7.398 -1.178 1.00 88.50 97 HIS A N 1
ATOM 753 C CA . HIS A 1 97 ? 4.883 6.701 0.108 1.00 88.50 97 HIS A CA 1
ATOM 754 C C . HIS A 1 97 ? 4.543 5.226 -0.042 1.00 88.50 97 HIS A C 1
ATOM 756 O O . HIS A 1 97 ? 3.882 4.808 -0.995 1.00 88.50 97 HIS A O 1
ATOM 762 N N . PHE A 1 98 ? 4.967 4.429 0.936 1.00 90.81 98 PHE A N 1
ATOM 763 C CA . PHE A 1 98 ? 4.496 3.058 1.083 1.00 90.81 98 PHE A CA 1
ATOM 764 C C . PHE A 1 98 ? 3.179 3.033 1.844 1.00 90.81 98 PHE A C 1
ATOM 766 O O . PHE A 1 98 ? 3.020 3.723 2.847 1.00 90.81 98 PHE A O 1
ATOM 773 N N . VAL A 1 99 ? 2.252 2.200 1.377 1.00 92.81 99 VAL A N 1
ATOM 774 C CA . VAL A 1 99 ? 1.055 1.851 2.147 1.00 92.81 99 VAL A CA 1
ATOM 775 C C . VAL A 1 99 ? 1.485 1.229 3.475 1.00 92.81 99 VAL A C 1
ATOM 777 O O . VAL A 1 99 ? 2.459 0.473 3.518 1.00 92.81 99 VAL A O 1
ATOM 780 N N . THR A 1 100 ? 0.732 1.517 4.534 1.00 94.00 100 THR A N 1
ATOM 781 C CA . THR A 1 100 ? 0.936 0.926 5.855 1.00 94.00 100 THR A CA 1
ATOM 782 C C . THR A 1 100 ? 1.023 -0.604 5.755 1.00 94.00 100 THR A C 1
ATOM 784 O O . THR A 1 100 ? 0.162 -1.234 5.124 1.00 94.00 100 THR A O 1
ATOM 787 N N . PRO A 1 101 ? 2.048 -1.235 6.354 1.00 95.69 101 PRO A N 1
ATOM 788 C CA . PRO A 1 101 ? 2.072 -2.682 6.525 1.00 95.69 101 PRO A CA 1
ATOM 789 C C . PRO A 1 101 ? 0.818 -3.167 7.255 1.00 95.69 101 PRO A C 1
ATOM 791 O O . PRO A 1 101 ? 0.121 -2.371 7.895 1.00 95.69 101 PRO A O 1
ATOM 794 N N . ARG A 1 102 ? 0.533 -4.472 7.193 1.00 97.56 102 ARG A N 1
ATOM 795 C CA . ARG A 1 102 ? -0.572 -5.033 7.976 1.00 97.56 102 ARG A CA 1
ATOM 796 C C . ARG A 1 102 ? -0.447 -4.597 9.432 1.00 97.56 102 ARG A C 1
ATOM 798 O O . ARG A 1 102 ? 0.567 -4.877 10.068 1.00 97.56 102 ARG A O 1
ATOM 805 N N . SER A 1 103 ? -1.477 -3.924 9.928 1.00 97.50 103 SER A N 1
ATOM 806 C CA . SER A 1 103 ? -1.490 -3.374 11.279 1.00 97.50 103 SER A CA 1
ATOM 807 C C . SER A 1 103 ? -2.772 -3.769 11.990 1.00 97.50 103 SER A C 1
ATOM 809 O O . SER A 1 103 ? -3.834 -3.864 11.373 1.00 97.50 103 SER A O 1
ATOM 811 N N . TYR A 1 1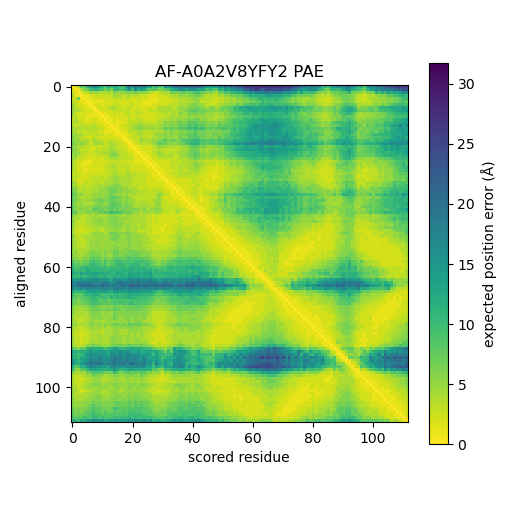04 ? -2.638 -4.010 13.287 1.00 97.94 104 TYR A N 1
ATOM 812 C CA . TYR A 1 104 ? -3.712 -4.434 14.169 1.00 97.94 104 TYR A CA 1
ATOM 813 C C . TYR A 1 104 ? -3.932 -3.344 15.211 1.00 97.94 104 TYR A C 1
ATOM 815 O O . TYR A 1 104 ? -2.974 -2.862 15.817 1.00 97.94 104 TYR A O 1
ATOM 823 N N . THR A 1 105 ? -5.183 -2.969 15.427 1.00 98.12 105 THR A N 1
ATOM 824 C CA . THR A 1 105 ? -5.564 -1.954 16.406 1.00 98.12 105 THR A CA 1
ATOM 825 C C . THR A 1 105 ? -6.672 -2.513 17.278 1.00 98.12 105 THR A C 1
ATOM 827 O O . THR A 1 105 ? -7.673 -3.003 16.763 1.00 98.12 105 THR A O 1
ATOM 830 N N . ALA A 1 106 ? -6.480 -2.442 18.592 1.00 97.44 106 ALA A N 1
ATOM 831 C CA . ALA A 1 106 ? -7.509 -2.729 19.578 1.00 97.44 106 ALA A CA 1
ATOM 832 C C . ALA A 1 106 ? -7.918 -1.415 20.246 1.00 97.44 106 ALA A C 1
ATOM 834 O O . ALA A 1 106 ? -7.061 -0.642 20.674 1.00 97.44 106 ALA A O 1
ATOM 835 N N . GLU A 1 107 ? -9.217 -1.168 20.313 1.00 97.56 107 GLU A N 1
ATOM 836 C CA . GLU A 1 107 ? -9.816 0.016 20.916 1.00 97.56 107 GLU A CA 1
ATOM 837 C C . GLU A 1 107 ? -10.789 -0.427 22.007 1.00 97.56 107 GLU A C 1
ATOM 839 O O . GLU A 1 107 ? -11.606 -1.321 21.785 1.00 97.56 107 GLU A O 1
ATOM 844 N N . VAL A 1 108 ? -10.681 0.196 23.180 1.00 96.56 108 VAL A N 1
ATOM 845 C CA . VAL A 1 108 ? -11.585 -0.008 24.313 1.00 96.56 108 VAL A CA 1
ATOM 846 C C . VAL A 1 108 ? -12.229 1.333 24.636 1.00 96.56 108 VAL A C 1
ATOM 848 O O . VAL A 1 108 ? -11.519 2.306 24.893 1.00 96.56 108 VAL A O 1
ATOM 851 N N . GLY A 1 109 ? -13.557 1.383 24.630 1.00 96.00 109 GLY A N 1
ATOM 852 C CA . GLY A 1 109 ? -14.332 2.566 24.998 1.00 96.00 109 GLY A CA 1
ATOM 853 C C . GLY A 1 109 ? -15.147 2.324 26.263 1.00 96.00 109 GLY A C 1
ATOM 854 O O . GLY A 1 109 ? -15.776 1.275 26.392 1.00 96.00 109 GLY A O 1
ATOM 855 N N . PHE A 1 110 ? -15.150 3.300 27.169 1.00 94.81 110 PHE A N 1
ATOM 856 C CA . PHE A 1 110 ? -16.006 3.331 28.353 1.00 94.81 110 PHE A CA 1
ATOM 857 C C . PHE A 1 110 ? -17.047 4.440 28.200 1.00 94.81 110 PHE A C 1
ATOM 859 O O . PHE A 1 110 ? -16.686 5.601 28.000 1.00 94.81 110 PHE A O 1
ATOM 866 N N . HIS A 1 111 ? -18.320 4.076 28.308 1.00 91.12 111 HIS A N 1
ATOM 867 C CA . HIS A 1 111 ? -19.466 4.969 28.152 1.00 91.12 111 HIS A CA 1
ATOM 868 C C . HIS A 1 111 ? -20.171 5.130 29.505 1.00 91.12 111 HIS A C 1
ATOM 870 O O . HIS A 1 111 ? -20.442 4.128 30.177 1.00 91.12 111 HIS A O 1
ATOM 876 N N . PHE A 1 112 ? -20.434 6.380 29.900 1.00 90.00 112 PHE A N 1
ATOM 877 C CA . PHE A 1 112 ? -20.965 6.785 31.209 1.00 90.00 112 PHE A CA 1
ATOM 878 C C . PHE A 1 112 ? -22.335 7.462 31.127 1.00 90.00 112 PHE A C 1
ATOM 880 O O . PHE A 1 112 ? -22.675 7.985 30.042 1.00 90.00 112 PHE A O 1
#

Solvent-accessible surface area (backbone atoms only — not comparable to full-atom values): 6854 Å² total; per-residue (Å²): 122,79,66,43,48,32,42,69,91,46,64,58,49,100,88,46,70,82,86,77,66,58,67,93,37,52,47,41,80,31,33,45,70,54,58,80,95,55,66,32,88,88,85,37,48,67,38,53,40,90,81,86,80,48,66,52,71,53,68,44,71,48,75,74,73,44,93,73,51,32,35,26,43,38,42,37,34,40,30,67,79,53,59,89,42,53,42,56,56,78,36,91,87,77,41,67,41,71,50,68,65,57,43,78,46,80,47,77,46,83,48,116

Sequence (112 aa):
MQAGLFCGSVFPTLTTPLITCAPSQYGSTRLRIPAPGTENDDHNPPRVAPRHLFDTSVGDDDLFHGDRYKWSLRFTVINLTNKTALYNFLSTFSGTHFVTPRSYTAEVGFHF

Foldseek 3Di:
DPQAWAFQPGTADPVRDCPDHDQQRIDGPFKDCDRPPPDDPPPHHIGTDDDDWDKDKDKDFAPPVDPQKGKIKMKIWTRVVQDWYWPDDPDPPPHIDTDDGTDMDIDMDMDD